Protein AF-A0A1Q5TUI7-F1 (afdb_monomer_lite)

Organism: NCBI:txid1873482

pLDDT: mean 91.59, std 5.65, range [63.94, 97.62]

Radius of gyration: 12.62 Å; chains: 1; bounding box: 22×35×30 Å

Structure (mmCIF, N/CA/C/O backbone):
data_AF-A0A1Q5TUI7-F1
#
_entry.id   AF-A0A1Q5TUI7-F1
#
loop_
_atom_site.group_PDB
_atom_site.id
_atom_site.type_symbol
_atom_site.label_atom_id
_atom_site.label_alt_id
_atom_site.label_comp_id
_atom_site.label_asym_id
_atom_site.label_entity_id
_atom_site.label_seq_id
_atom_site.pdbx_PDB_ins_code
_atom_site.Cartn_x
_atom_site.Cartn_y
_atom_site.Cartn_z
_atom_site.occupancy
_atom_site.B_iso_or_equiv
_atom_site.auth_seq_id
_atom_site.auth_comp_id
_atom_site.auth_asym_id
_atom_site.auth_atom_id
_atom_site.pdbx_PDB_model_num
ATOM 1 N N . MET A 1 1 ? 5.739 4.758 -10.505 1.00 78.00 1 MET A N 1
ATOM 2 C CA . MET A 1 1 ? 4.584 5.007 -9.615 1.00 78.00 1 MET A CA 1
ATOM 3 C C . MET A 1 1 ? 4.395 6.515 -9.498 1.00 78.00 1 MET A C 1
ATOM 5 O O . MET A 1 1 ? 5.311 7.183 -9.044 1.00 78.00 1 MET A O 1
ATOM 9 N N . LYS A 1 2 ? 3.296 7.081 -10.014 1.00 85.12 2 LYS A N 1
ATOM 10 C CA . LYS A 1 2 ? 3.054 8.539 -9.960 1.00 85.12 2 LYS A CA 1
ATOM 11 C C . LYS A 1 2 ? 2.371 8.902 -8.634 1.00 85.12 2 LYS A C 1
ATOM 13 O O . LYS A 1 2 ? 1.424 8.214 -8.266 1.00 85.12 2 LYS A O 1
ATOM 18 N N . GLY A 1 3 ? 2.838 9.953 -7.954 1.00 85.44 3 GLY A N 1
ATOM 19 C CA . GLY A 1 3 ? 2.322 10.409 -6.648 1.00 85.44 3 GLY A CA 1
ATOM 20 C C . GLY A 1 3 ? 2.959 9.738 -5.420 1.00 85.44 3 GLY A C 1
ATOM 21 O O . GLY A 1 3 ? 2.592 10.020 -4.291 1.00 85.44 3 GLY A O 1
ATOM 22 N N . THR A 1 4 ? 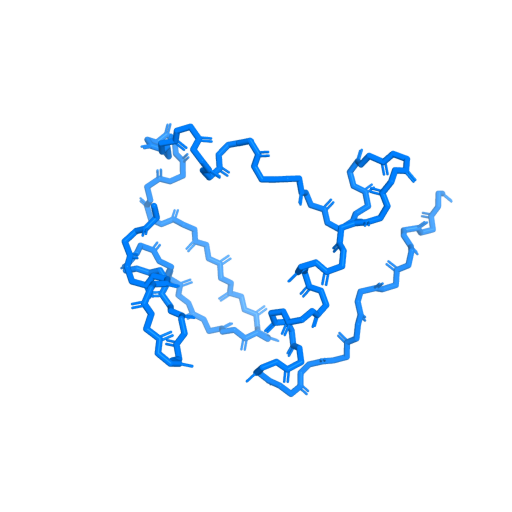3.927 8.832 -5.603 1.00 85.31 4 THR A N 1
ATOM 23 C CA . THR A 1 4 ? 4.629 8.177 -4.479 1.00 85.31 4 THR A CA 1
ATOM 24 C C . THR A 1 4 ? 5.968 8.830 -4.127 1.00 85.31 4 THR A C 1
ATOM 26 O O . THR A 1 4 ? 6.642 8.352 -3.226 1.00 85.31 4 THR A O 1
ATOM 29 N N . ASN A 1 5 ? 6.381 9.879 -4.846 1.00 88.62 5 ASN A N 1
ATOM 30 C CA . ASN A 1 5 ? 7.647 10.590 -4.624 1.00 88.62 5 ASN A CA 1
ATOM 31 C C . ASN A 1 5 ? 7.401 11.947 -3.946 1.00 88.62 5 ASN A C 1
ATOM 33 O O . ASN A 1 5 ? 7.787 12.992 -4.460 1.00 88.62 5 ASN A O 1
ATOM 37 N N . GLU A 1 6 ? 6.656 11.921 -2.843 1.00 89.38 6 GLU A N 1
ATOM 38 C CA . GLU A 1 6 ? 6.173 13.094 -2.110 1.00 89.38 6 GLU A CA 1
ATOM 39 C C . GLU A 1 6 ? 6.211 12.783 -0.602 1.00 89.38 6 GLU A C 1
ATOM 41 O O . GLU A 1 6 ? 6.178 11.602 -0.244 1.00 89.38 6 GLU A O 1
ATOM 46 N N . PRO A 1 7 ? 6.235 13.786 0.300 1.00 88.62 7 PRO A N 1
ATOM 47 C CA . PRO A 1 7 ? 6.285 13.545 1.748 1.00 88.62 7 PRO A CA 1
ATOM 48 C C . PRO A 1 7 ? 5.120 12.701 2.288 1.00 88.62 7 PRO A C 1
ATOM 50 O O . PRO A 1 7 ? 5.283 11.973 3.261 1.00 88.62 7 PRO A O 1
ATOM 53 N N . HIS A 1 8 ? 3.957 12.781 1.635 1.00 88.25 8 HIS A N 1
ATOM 54 C CA . HIS A 1 8 ? 2.773 11.973 1.929 1.00 88.25 8 HIS A CA 1
ATOM 55 C C . HIS A 1 8 ? 2.416 11.154 0.681 1.00 88.25 8 HIS A C 1
ATOM 57 O O . HIS A 1 8 ? 1.551 11.564 -0.095 1.00 88.25 8 HIS A O 1
ATOM 63 N N . PRO A 1 9 ? 3.112 10.032 0.432 1.00 89.88 9 PRO A N 1
ATOM 64 C CA . PRO A 1 9 ? 3.018 9.320 -0.834 1.00 89.88 9 PRO A CA 1
ATOM 65 C C . PRO A 1 9 ? 1.613 8.747 -1.042 1.00 89.88 9 PRO A C 1
ATOM 67 O O . PRO A 1 9 ? 1.142 7.916 -0.265 1.00 89.88 9 PRO A O 1
ATOM 70 N N . ARG A 1 10 ? 0.957 9.138 -2.137 1.00 91.50 10 ARG A N 1
ATOM 71 C CA . ARG A 1 10 ? -0.344 8.601 -2.545 1.00 91.50 10 ARG A CA 1
ATOM 72 C C . ARG A 1 10 ? -0.398 8.445 -4.059 1.00 91.50 10 ARG A C 1
ATOM 74 O O . ARG A 1 10 ? -0.361 9.411 -4.811 1.00 91.50 10 ARG A O 1
ATOM 81 N N . CYS A 1 11 ? -0.537 7.203 -4.523 1.00 92.81 11 CYS A N 1
ATOM 82 C CA . CYS A 1 11 ? -0.676 6.934 -5.952 1.00 92.81 11 CYS A CA 1
ATOM 83 C C . CYS A 1 11 ? -1.926 7.624 -6.519 1.00 92.81 11 CYS A C 1
ATOM 85 O O . CYS A 1 11 ? -3.024 7.441 -5.997 1.00 92.81 11 CYS A O 1
ATOM 87 N N . ILE A 1 12 ? -1.775 8.348 -7.632 1.00 94.44 12 ILE A N 1
ATOM 88 C CA . ILE A 1 12 ? -2.881 9.085 -8.274 1.00 94.44 12 ILE A CA 1
ATOM 89 C C . ILE A 1 12 ? -4.016 8.178 -8.782 1.00 94.44 12 ILE A C 1
ATOM 91 O O . ILE A 1 12 ? -5.130 8.640 -8.986 1.00 94.44 12 ILE A O 1
ATOM 95 N N . ASN A 1 13 ? -3.732 6.888 -8.987 1.00 96.25 13 ASN A N 1
ATOM 96 C CA . ASN A 1 13 ? -4.705 5.886 -9.432 1.00 96.25 13 ASN A CA 1
ATOM 97 C C . ASN A 1 13 ? -5.283 5.059 -8.269 1.00 96.25 13 ASN A C 1
ATOM 99 O O . ASN A 1 13 ? -5.954 4.055 -8.509 1.00 96.25 13 ASN A O 1
ATOM 103 N N . LEU A 1 14 ? -4.969 5.406 -7.015 1.00 95.31 14 LEU A N 1
ATOM 104 C CA . LEU A 1 14 ? -5.528 4.740 -5.842 1.00 95.31 14 LEU A CA 1
ATOM 105 C C . LEU A 1 14 ? -6.911 5.323 -5.532 1.00 95.31 14 LEU A C 1
ATOM 107 O O . LEU A 1 14 ? -7.036 6.466 -5.083 1.00 95.31 14 LEU A O 1
ATOM 111 N N . CYS A 1 15 ? -7.943 4.516 -5.744 1.00 97.50 15 CYS A N 1
ATOM 112 C CA . CYS A 1 15 ? -9.329 4.847 -5.441 1.00 97.50 15 CYS A CA 1
ATOM 113 C C . CYS A 1 15 ? -9.737 4.294 -4.073 1.00 97.50 15 CYS A C 1
ATOM 115 O O . CYS A 1 15 ? -9.214 3.273 -3.628 1.00 97.50 15 CYS A O 1
ATOM 117 N N . GLY A 1 16 ? -10.698 4.959 -3.430 1.00 96.88 16 GLY A N 1
ATOM 118 C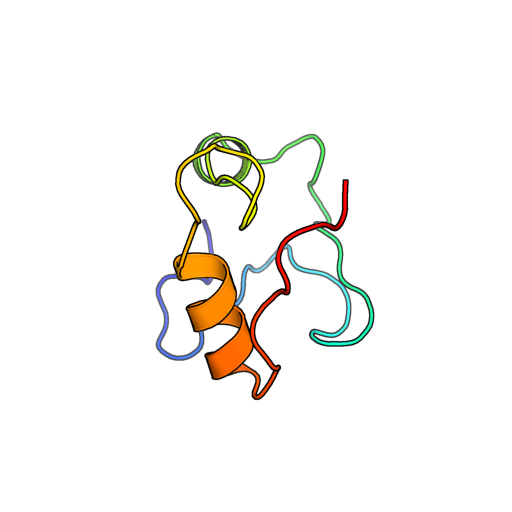 CA . GLY A 1 16 ? -11.235 4.562 -2.129 1.00 96.88 16 GLY A CA 1
ATOM 119 C C . GLY A 1 16 ? -10.483 5.143 -0.929 1.00 96.88 16 GLY A C 1
ATOM 120 O O . GLY A 1 16 ? -9.677 6.076 -1.047 1.00 96.88 16 GLY A O 1
ATOM 121 N N . GLU A 1 17 ? -10.775 4.579 0.241 1.00 95.94 17 GLU A N 1
ATOM 122 C CA . GLU A 1 17 ? -10.328 5.070 1.544 1.00 95.94 17 GLU A CA 1
ATOM 123 C C . GLU A 1 17 ? -9.394 4.061 2.221 1.00 95.94 17 GLU A C 1
ATOM 125 O O . GLU A 1 17 ? -9.749 2.901 2.453 1.00 95.94 17 GLU A O 1
ATOM 130 N N . ILE A 1 18 ? -8.181 4.517 2.544 1.00 94.62 18 ILE A N 1
ATOM 131 C CA . ILE A 1 18 ? -7.155 3.697 3.195 1.00 94.62 18 ILE A CA 1
ATOM 132 C C . ILE A 1 18 ? -7.639 3.297 4.590 1.00 94.62 18 ILE A C 1
ATOM 134 O O . ILE A 1 18 ? -8.184 4.114 5.322 1.00 94.62 18 ILE A O 1
ATOM 138 N N . GLY A 1 19 ? -7.458 2.024 4.943 1.00 94.06 19 GLY A N 1
ATOM 139 C CA . GLY A 1 19 ? -7.987 1.449 6.183 1.00 94.06 19 GLY A CA 1
ATOM 140 C C . GLY A 1 19 ? -9.431 0.950 6.082 1.00 94.06 19 GLY A C 1
ATOM 141 O O . GLY A 1 19 ? -9.885 0.274 6.999 1.00 94.06 19 GLY A O 1
ATOM 142 N N . LYS A 1 20 ? -10.130 1.215 4.968 1.00 95.75 20 LYS A N 1
ATOM 143 C CA . LYS A 1 20 ? -11.459 0.656 4.680 1.00 95.75 20 LYS A CA 1
ATOM 144 C C . LYS A 1 20 ? -11.425 -0.234 3.442 1.00 95.75 20 LYS A C 1
ATOM 146 O O . LYS A 1 20 ? -11.311 -1.448 3.553 1.00 95.75 20 LYS A O 1
ATOM 151 N N . SER A 1 21 ? -11.504 0.372 2.261 1.00 96.50 21 SER A N 1
ATOM 152 C CA . SER A 1 21 ? -11.520 -0.324 0.977 1.00 96.50 21 SER A CA 1
ATOM 153 C C . SER A 1 21 ? -10.865 0.553 -0.077 1.00 96.50 21 SER A C 1
ATOM 155 O O . SER A 1 21 ? -11.231 1.721 -0.241 1.00 96.50 21 SER A O 1
ATOM 157 N N . VAL A 1 22 ? -9.882 -0.015 -0.772 1.00 95.62 22 VAL A N 1
ATOM 158 C CA . VAL A 1 22 ? -9.129 0.654 -1.831 1.00 95.62 22 VAL A CA 1
ATOM 159 C C . VAL A 1 22 ? -8.966 -0.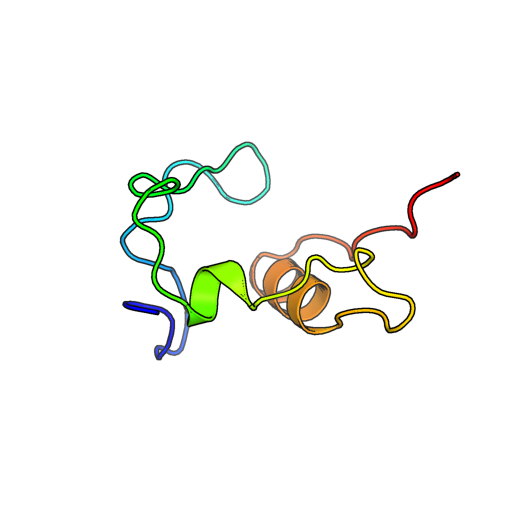259 -3.035 1.00 95.62 22 VAL A C 1
ATOM 161 O O . VAL A 1 22 ? -8.921 -1.481 -2.906 1.00 95.62 22 VAL A O 1
ATOM 164 N N . SER A 1 23 ? -8.830 0.340 -4.211 1.00 96.69 23 SER A N 1
ATOM 165 C CA . SER A 1 23 ? -8.535 -0.369 -5.455 1.00 96.69 23 SER A CA 1
ATOM 166 C C . SER A 1 23 ? -7.723 0.516 -6.398 1.00 96.69 23 SER A C 1
ATOM 168 O O . SER A 1 23 ? -7.668 1.738 -6.249 1.00 96.69 23 SER A O 1
ATOM 170 N N . CYS A 1 24 ? -7.040 -0.099 -7.362 1.00 95.94 24 CYS A N 1
ATOM 171 C CA . CYS A 1 24 ? -6.344 0.638 -8.410 1.00 95.94 24 CYS A CA 1
ATOM 172 C C . CYS A 1 24 ? -7.284 0.832 -9.604 1.00 95.94 24 CYS A C 1
ATOM 174 O O . CYS A 1 24 ? -7.735 -0.157 -10.178 1.00 95.94 24 CYS A O 1
ATOM 176 N N . SER A 1 25 ? -7.528 2.075 -10.025 1.00 97.62 25 SER A N 1
ATOM 177 C CA . SER A 1 25 ? -8.389 2.378 -11.185 1.00 97.62 25 SER A CA 1
ATOM 178 C C . SER A 1 25 ? -7.847 1.863 -12.520 1.00 97.62 25 SER A C 1
ATOM 180 O O . SER A 1 25 ? -8.589 1.771 -13.492 1.00 97.62 25 SER A O 1
ATOM 182 N N . ILE A 1 26 ? -6.556 1.527 -12.577 1.00 96.50 26 ILE A N 1
ATOM 183 C CA . ILE A 1 26 ? -5.870 1.032 -13.774 1.00 96.50 26 ILE A CA 1
ATOM 184 C C . ILE A 1 26 ? -5.286 -0.369 -13.562 1.00 96.50 26 ILE A C 1
ATOM 186 O O . ILE A 1 26 ? -4.241 -0.674 -14.127 1.00 96.50 26 ILE A O 1
ATOM 190 N N . TYR A 1 27 ? -5.901 -1.201 -12.713 1.00 95.12 27 TYR A N 1
ATOM 191 C CA . TYR A 1 27 ? -5.343 -2.488 -12.266 1.00 95.12 27 TYR A CA 1
ATOM 192 C C . TYR A 1 27 ? -4.763 -3.348 -13.408 1.00 95.12 27 TYR A C 1
ATOM 194 O O . TYR A 1 27 ? -3.609 -3.783 -13.327 1.00 95.12 27 TYR A O 1
ATOM 202 N N . ASP A 1 28 ? -5.503 -3.506 -14.506 1.00 96.88 28 ASP A N 1
ATOM 203 C CA . ASP A 1 28 ? -5.066 -4.293 -15.669 1.00 96.88 28 ASP A CA 1
ATOM 204 C C . ASP A 1 28 ? -3.918 -3.624 -16.444 1.00 96.88 28 ASP A C 1
ATOM 206 O O . ASP A 1 28 ? -3.019 -4.284 -16.964 1.00 96.88 28 ASP A O 1
ATOM 210 N N . ASN A 1 29 ? -3.877 -2.291 -16.434 1.00 95.81 29 ASN A N 1
ATOM 211 C CA . ASN A 1 29 ? -2.882 -1.461 -17.117 1.00 95.81 29 ASN A CA 1
ATOM 212 C C . ASN A 1 29 ? -1.730 -1.017 -16.198 1.00 95.81 29 ASN A C 1
ATOM 214 O O . ASN A 1 29 ? -1.007 -0.066 -16.508 1.00 95.81 29 ASN A O 1
ATOM 218 N N . ARG A 1 30 ? -1.548 -1.667 -15.040 1.00 94.50 30 ARG A N 1
ATOM 219 C CA . ARG A 1 30 ? -0.478 -1.313 -14.099 1.00 94.50 30 ARG A CA 1
ATOM 220 C C . ARG A 1 30 ? 0.905 -1.460 -14.749 1.00 94.50 30 ARG A C 1
ATOM 222 O O . ARG A 1 30 ? 1.170 -2.508 -15.344 1.00 94.50 30 ARG A O 1
ATOM 229 N N . PRO A 1 31 ? 1.802 -0.467 -14.590 1.00 92.81 31 PRO A N 1
ATOM 230 C CA . PRO A 1 31 ? 3.174 -0.559 -15.079 1.00 92.81 31 PRO A CA 1
ATOM 231 C C . PRO A 1 31 ? 3.979 -1.576 -14.260 1.00 92.81 31 PRO A C 1
ATOM 233 O O . PRO A 1 31 ? 3.589 -1.910 -13.136 1.00 92.81 31 PRO A O 1
ATOM 236 N N . SER A 1 32 ? 5.125 -2.016 -14.788 1.00 94.12 32 SER A N 1
ATOM 237 C CA . SER A 1 32 ? 5.953 -3.053 -14.156 1.00 94.12 32 SER A CA 1
ATOM 238 C C . SER A 1 32 ? 6.285 -2.794 -12.679 1.00 94.12 32 SER A C 1
ATOM 240 O O . SER A 1 32 ? 6.060 -3.713 -11.898 1.00 94.12 32 SER A O 1
ATOM 242 N N . PRO A 1 33 ? 6.597 -1.564 -12.204 1.00 90.94 33 PRO A N 1
ATOM 243 C CA . PRO A 1 33 ? 6.915 -1.367 -10.788 1.00 90.94 33 PRO A CA 1
ATOM 244 C C . PRO A 1 33 ? 5.744 -1.658 -9.840 1.00 90.94 33 PRO A C 1
ATOM 246 O O . PRO A 1 33 ? 5.956 -1.940 -8.671 1.00 90.94 33 PRO A O 1
ATOM 249 N N . CYS A 1 34 ? 4.496 -1.553 -10.314 1.00 91.75 34 CYS A N 1
ATOM 250 C CA . CYS A 1 34 ? 3.320 -1.917 -9.520 1.00 91.75 34 CYS A CA 1
ATOM 251 C C . CYS A 1 34 ? 3.013 -3.419 -9.578 1.00 91.75 34 CYS A C 1
ATOM 253 O O . CYS A 1 34 ? 2.306 -3.907 -8.704 1.00 91.75 34 CYS A O 1
ATOM 255 N N . ARG A 1 35 ? 3.462 -4.120 -10.628 1.00 92.38 35 ARG A N 1
ATOM 256 C CA . ARG A 1 35 ? 3.292 -5.573 -10.793 1.00 92.38 35 ARG A CA 1
ATOM 257 C C . ARG A 1 35 ? 4.377 -6.356 -10.059 1.00 92.38 35 ARG A C 1
ATOM 259 O O . ARG A 1 35 ? 4.110 -7.436 -9.566 1.00 92.38 35 ARG A O 1
ATOM 266 N N . GLU A 1 36 ? 5.576 -5.792 -10.007 1.00 92.62 36 GLU A N 1
ATOM 267 C CA . GLU A 1 36 ? 6.762 -6.376 -9.377 1.00 92.62 36 GLU A CA 1
ATOM 268 C C . GLU A 1 36 ? 6.838 -6.081 -7.874 1.00 92.62 36 GLU A C 1
ATOM 270 O O . GLU A 1 36 ? 7.748 -6.559 -7.211 1.00 92.62 36 GLU A O 1
ATOM 275 N N . PHE A 1 37 ? 5.920 -5.275 -7.327 1.00 90.94 37 PHE A N 1
ATOM 276 C CA . PHE A 1 37 ? 5.871 -4.993 -5.895 1.00 90.94 37 PHE A CA 1
ATOM 277 C C . PHE A 1 37 ? 5.185 -6.156 -5.161 1.00 90.94 37 PHE A C 1
ATOM 279 O O . PHE A 1 37 ? 3.969 -6.304 -5.322 1.00 90.94 37 PHE A O 1
ATOM 286 N N . PRO A 1 38 ? 5.909 -6.943 -4.344 1.00 92.38 38 PRO A N 1
ATOM 287 C CA . PRO A 1 38 ? 5.325 -8.091 -3.671 1.00 92.38 38 PRO A CA 1
ATOM 288 C C . PRO A 1 38 ? 4.425 -7.647 -2.517 1.00 92.38 38 PRO A C 1
ATOM 290 O O . PRO A 1 38 ? 4.736 -6.692 -1.793 1.00 92.38 38 PRO A O 1
ATOM 293 N N . GLN A 1 39 ? 3.315 -8.342 -2.295 1.00 92.06 39 GLN A N 1
ATOM 294 C CA . GLN A 1 39 ? 2.537 -8.160 -1.070 1.00 92.06 39 GLN A CA 1
ATOM 295 C C . GLN A 1 39 ? 3.348 -8.636 0.152 1.00 92.06 39 GLN A C 1
ATOM 297 O O . GLN A 1 39 ? 4.191 -9.519 0.043 1.00 92.06 39 GLN A O 1
ATOM 302 N N . ALA A 1 40 ? 3.057 -8.070 1.330 1.00 92.44 40 ALA A N 1
ATOM 303 C CA . ALA A 1 40 ? 3.701 -8.343 2.622 1.00 92.44 40 ALA A CA 1
ATOM 304 C C . ALA A 1 40 ? 4.172 -9.793 2.857 1.00 92.44 40 ALA A C 1
ATOM 306 O O . ALA A 1 40 ? 5.267 -9.993 3.363 1.00 92.44 40 ALA A O 1
ATOM 307 N N . TRP A 1 41 ? 3.361 -10.783 2.485 1.00 91.25 41 TRP A N 1
ATOM 308 C CA . TRP A 1 41 ? 3.615 -12.209 2.720 1.00 91.25 41 TRP A CA 1
ATOM 309 C C . TRP A 1 41 ? 3.449 -13.049 1.443 1.00 91.25 41 TRP A C 1
ATOM 311 O O . TRP A 1 41 ? 3.037 -14.202 1.512 1.00 91.25 41 TRP A O 1
ATOM 321 N N . GLU A 1 42 ? 3.661 -12.446 0.271 1.00 90.31 42 GLU A N 1
ATOM 322 C CA . GLU A 1 42 ? 3.578 -13.151 -1.019 1.00 90.31 42 GLU A CA 1
ATOM 323 C C . GLU A 1 42 ? 4.789 -14.053 -1.269 1.00 90.31 42 GLU A C 1
ATOM 325 O O . GLU A 1 42 ? 4.666 -15.110 -1.884 1.00 90.31 42 GLU A O 1
ATOM 330 N N . THR A 1 43 ? 5.948 -13.636 -0.770 1.00 86.62 43 THR A N 1
ATOM 331 C CA . THR A 1 43 ? 7.218 -14.356 -0.854 1.00 86.62 43 THR A CA 1
ATOM 332 C C . THR A 1 43 ? 7.643 -14.873 0.520 1.00 86.62 43 THR A C 1
ATOM 334 O O . THR A 1 43 ? 7.109 -14.440 1.542 1.00 86.62 43 THR A O 1
ATOM 337 N N . ASP A 1 44 ? 8.629 -15.776 0.553 1.00 82.56 44 ASP A N 1
ATOM 338 C CA . ASP A 1 44 ? 9.232 -16.248 1.811 1.00 82.56 44 ASP A CA 1
ATOM 339 C C . ASP A 1 44 ? 9.873 -15.099 2.610 1.00 82.56 44 ASP A C 1
ATOM 341 O O . ASP A 1 44 ? 9.834 -15.095 3.843 1.00 82.56 44 ASP A O 1
ATOM 345 N N . ASP A 1 45 ? 10.391 -14.090 1.905 1.00 86.62 45 ASP A N 1
ATOM 346 C CA . ASP A 1 45 ? 10.860 -12.841 2.494 1.00 86.62 45 ASP A CA 1
ATOM 347 C C . ASP A 1 45 ? 9.691 -11.877 2.723 1.00 86.62 45 ASP A C 1
ATOM 349 O O . ASP A 1 45 ? 8.970 -11.498 1.797 1.00 86.62 45 ASP A O 1
ATOM 353 N N . TYR A 1 46 ? 9.520 -11.460 3.976 1.00 90.88 46 TYR A N 1
ATOM 354 C CA . TYR A 1 46 ? 8.493 -10.512 4.388 1.00 90.88 46 TYR A CA 1
ATOM 355 C C . TYR A 1 46 ? 8.762 -9.099 3.836 1.00 90.88 46 TYR A C 1
ATOM 357 O O . TYR A 1 46 ? 9.829 -8.524 4.067 1.00 90.88 46 TYR A O 1
ATOM 365 N N . ASN A 1 47 ? 7.778 -8.494 3.159 1.00 93.81 47 ASN A N 1
ATOM 366 C CA . ASN A 1 47 ? 7.904 -7.127 2.642 1.00 93.81 47 ASN A CA 1
ATOM 367 C C . ASN A 1 47 ? 7.510 -6.066 3.689 1.00 93.81 47 ASN A C 1
ATOM 369 O O . ASN A 1 47 ? 6.357 -5.622 3.759 1.00 93.81 47 ASN A O 1
ATOM 373 N N . GLU A 1 48 ? 8.507 -5.569 4.425 1.00 93.75 48 GLU A N 1
ATOM 374 C CA . GLU A 1 48 ? 8.373 -4.495 5.427 1.00 93.75 48 GLU A CA 1
ATOM 375 C C . GLU A 1 48 ? 7.828 -3.165 4.876 1.00 93.75 48 GLU A C 1
ATOM 377 O O . GLU A 1 48 ? 7.303 -2.333 5.626 1.00 93.75 48 GLU A O 1
ATOM 382 N N . SER A 1 49 ? 7.892 -2.945 3.555 1.00 92.44 49 SER A N 1
ATOM 383 C CA . SER A 1 49 ? 7.346 -1.723 2.956 1.00 92.44 49 SER A CA 1
ATOM 384 C C . SER A 1 49 ? 5.830 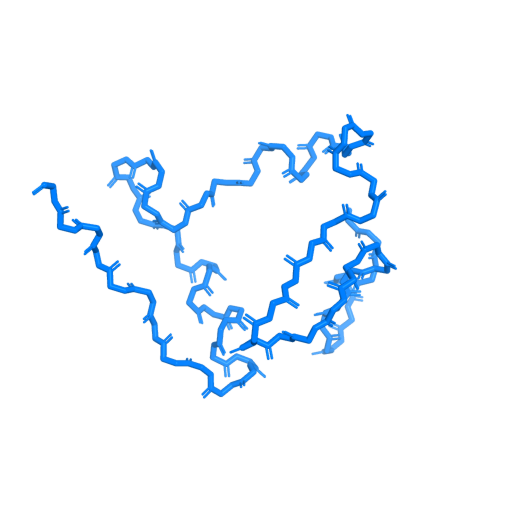-1.632 3.116 1.00 92.44 49 SER A C 1
ATOM 386 O O . SER A 1 49 ? 5.304 -0.518 3.195 1.00 92.44 49 SER A O 1
ATOM 388 N N . CYS A 1 50 ? 5.127 -2.766 3.208 1.00 93.25 50 CYS A N 1
ATOM 389 C CA . CYS A 1 50 ? 3.696 -2.781 3.493 1.00 93.25 50 CYS A CA 1
ATOM 390 C C . CYS A 1 50 ? 3.387 -2.240 4.896 1.00 93.25 50 CYS A C 1
ATOM 392 O O . CYS A 1 50 ? 2.484 -1.412 5.035 1.00 93.25 50 CYS A O 1
ATOM 394 N N . ASP A 1 51 ? 4.147 -2.639 5.916 1.00 94.56 51 ASP A N 1
ATOM 395 C CA . ASP A 1 51 ? 3.945 -2.150 7.285 1.00 94.56 51 ASP A CA 1
ATOM 396 C C . ASP A 1 51 ? 4.322 -0.683 7.428 1.00 94.56 51 ASP A C 1
ATOM 398 O O . ASP A 1 51 ? 3.570 0.084 8.028 1.00 94.56 51 ASP A O 1
ATOM 402 N N . ARG A 1 52 ? 5.419 -0.249 6.800 1.00 93.00 52 ARG A N 1
ATOM 403 C CA . ARG A 1 52 ? 5.780 1.174 6.759 1.00 93.00 52 ARG A CA 1
ATOM 404 C C . ARG A 1 52 ? 4.673 2.022 6.128 1.00 93.00 52 ARG A C 1
ATOM 406 O O . ARG A 1 52 ? 4.334 3.079 6.658 1.00 93.00 52 ARG A O 1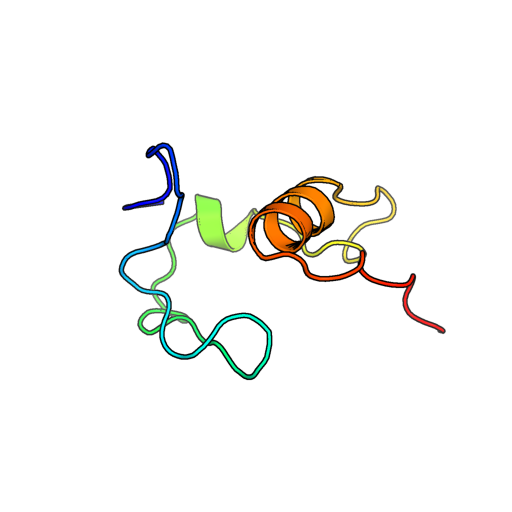
ATOM 413 N N . ALA A 1 53 ? 4.086 1.558 5.022 1.00 92.81 53 ALA A N 1
ATOM 414 C CA . ALA A 1 53 ? 2.961 2.243 4.391 1.00 92.81 53 ALA A CA 1
ATOM 415 C C . ALA A 1 53 ? 1.739 2.293 5.320 1.00 92.81 53 ALA A C 1
ATOM 417 O O . ALA A 1 53 ? 1.093 3.330 5.421 1.00 92.81 53 ALA A O 1
ATOM 418 N N . ARG A 1 54 ? 1.437 1.208 6.039 1.00 94.88 54 ARG A N 1
ATOM 419 C CA . ARG A 1 54 ? 0.329 1.158 7.007 1.00 94.88 54 ARG A CA 1
ATOM 420 C C . ARG A 1 54 ? 0.553 2.088 8.198 1.00 94.88 54 ARG A C 1
ATOM 422 O O . ARG A 1 54 ? -0.363 2.829 8.553 1.00 94.88 54 ARG A O 1
ATOM 429 N N . ALA A 1 55 ? 1.766 2.122 8.741 1.00 95.25 55 ALA A N 1
ATOM 430 C CA . ALA A 1 55 ? 2.143 2.997 9.846 1.00 95.25 55 ALA A CA 1
ATOM 431 C C . ALA A 1 55 ? 1.990 4.485 9.489 1.00 95.25 55 ALA A C 1
ATOM 433 O O . ALA A 1 55 ? 1.506 5.259 10.312 1.00 95.25 55 ALA A O 1
ATOM 434 N N . ALA A 1 56 ? 2.299 4.878 8.246 1.00 93.31 56 ALA A N 1
ATOM 435 C CA . ALA A 1 56 ? 2.084 6.246 7.759 1.00 93.31 56 ALA A CA 1
ATOM 436 C C . ALA A 1 56 ? 0.604 6.687 7.789 1.00 93.31 56 ALA A C 1
ATOM 438 O O . ALA A 1 56 ? 0.317 7.882 7.811 1.00 93.31 56 ALA A O 1
ATOM 439 N N . TYR A 1 57 ? -0.330 5.731 7.825 1.00 94.00 57 TYR A N 1
ATOM 440 C CA . TYR A 1 57 ? -1.770 5.963 7.971 1.00 94.00 57 TYR A CA 1
ATOM 441 C C . TYR A 1 57 ? -2.316 5.547 9.350 1.00 94.00 57 TYR A C 1
ATOM 443 O O . TYR A 1 57 ? -3.529 5.454 9.521 1.00 94.00 57 TYR A O 1
ATOM 451 N N . GLY A 1 58 ? -1.448 5.280 10.334 1.00 95.88 58 GLY A N 1
ATOM 452 C CA . GLY A 1 58 ? -1.851 4.883 11.689 1.00 95.88 58 GLY A CA 1
ATOM 453 C C . GLY A 1 58 ? -2.483 3.489 11.782 1.00 95.88 58 GLY A C 1
ATOM 454 O O . GLY A 1 58 ? -3.197 3.200 12.740 1.00 95.88 58 GLY A O 1
ATOM 455 N N . LEU A 1 59 ? -2.253 2.627 10.789 1.00 96.31 59 LEU A N 1
ATOM 456 C CA . LEU A 1 59 ? -2.786 1.266 10.754 1.00 96.31 59 LEU A CA 1
ATOM 457 C C . LEU A 1 59 ? -1.792 0.268 11.375 1.00 96.31 59 LEU A C 1
ATOM 459 O O . LEU A 1 59 ? -0.583 0.420 11.186 1.00 96.31 59 LEU A O 1
ATOM 463 N N . PRO A 1 60 ? -2.274 -0.788 12.063 1.00 95.81 60 PRO A N 1
ATOM 464 C CA . PRO A 1 60 ? -1.407 -1.817 12.639 1.00 95.81 60 PRO A CA 1
ATOM 465 C C . PRO A 1 60 ? -0.704 -2.630 11.541 1.00 95.81 60 PRO A C 1
ATOM 467 O O . PRO A 1 60 ? -1.242 -2.702 10.435 1.00 95.81 60 PRO A O 1
ATOM 470 N N . PRO A 1 61 ? 0.433 -3.286 11.819 1.00 93.81 61 PRO A N 1
ATOM 471 C CA . PRO A 1 61 ? 1.124 -4.147 10.855 1.00 93.81 61 PRO A CA 1
ATOM 472 C C . PRO A 1 61 ? 0.242 -5.301 10.346 1.00 93.81 61 PRO A C 1
ATOM 474 O O . PRO A 1 61 ? -0.747 -5.671 10.990 1.00 93.81 61 PRO A O 1
ATOM 477 N N . LEU A 1 62 ? 0.566 -5.859 9.176 1.00 90.19 62 LEU A N 1
ATOM 478 C CA . LEU A 1 62 ? -0.167 -7.014 8.643 1.00 90.19 62 LEU A CA 1
ATOM 479 C C . LEU A 1 62 ? 0.245 -8.305 9.365 1.00 90.19 62 LEU A C 1
ATOM 481 O O . LEU A 1 62 ? 1.428 -8.651 9.352 1.00 90.19 62 LEU A O 1
ATOM 485 N N . PRO A 1 63 ? -0.708 -9.071 9.932 1.00 89.56 63 PRO A N 1
ATOM 486 C CA . PRO A 1 63 ? -0.387 -10.362 10.522 1.00 89.56 63 PRO A CA 1
ATOM 487 C C . PRO A 1 63 ? 0.090 -11.331 9.438 1.00 89.56 63 PRO A C 1
ATOM 489 O O . PRO A 1 63 ? -0.345 -11.250 8.285 1.00 89.56 63 PRO A O 1
ATOM 492 N N . LYS A 1 64 ? 0.953 -12.276 9.820 1.00 87.31 64 LYS A N 1
ATOM 493 C CA . LYS A 1 64 ? 1.298 -13.399 8.949 1.00 87.31 64 LYS A CA 1
ATOM 494 C C . LYS A 1 64 ? 0.013 -14.166 8.600 1.00 87.31 64 LYS A C 1
ATOM 496 O O . LYS A 1 64 ? -0.745 -14.470 9.527 1.00 87.31 64 LYS A O 1
ATOM 501 N N . PRO A 1 65 ? -0.260 -14.457 7.312 1.00 83.00 65 PRO A N 1
ATOM 502 C CA . PRO A 1 65 ? -1.395 -15.274 6.921 1.00 83.00 65 PRO A CA 1
ATOM 503 C C . PRO A 1 65 ? -1.361 -16.583 7.700 1.00 83.00 65 PRO A C 1
ATOM 505 O O . PRO A 1 65 ? -0.320 -17.236 7.784 1.00 83.00 65 PRO A O 1
ATOM 508 N N . GLN A 1 66 ? -2.488 -16.933 8.307 1.00 74.31 66 GLN A N 1
ATOM 509 C CA . GLN A 1 66 ? -2.663 -18.247 8.903 1.00 74.31 66 GLN A CA 1
ATOM 510 C C . GLN A 1 66 ? -2.953 -19.194 7.738 1.00 74.31 66 GLN A C 1
ATOM 512 O O . GLN A 1 66 ? -3.945 -18.993 7.039 1.00 74.31 66 GLN A O 1
ATOM 517 N N . THR A 1 67 ? -2.022 -20.109 7.462 1.00 63.94 67 THR A N 1
ATOM 518 C CA . THR A 1 67 ? -2.186 -21.174 6.462 1.00 63.94 67 THR A CA 1
ATOM 519 C C . THR A 1 67 ? -3.412 -22.025 6.765 1.00 63.94 67 THR A C 1
ATOM 521 O O . THR A 1 67 ? -3.633 -22.318 7.962 1.00 63.94 67 THR A O 1
#

InterPro domains:
  IPR005358 Putative zinc- or iron-chelating domain containing protein [PF03692] (10-50)

Foldseek 3Di:
DPQQPDPLRDDPQWDDDPPPDIDGVCVVVDDPVVVVDDAQANDPDGDCVQQVNCVSVVHHGDDHDDD

Sequence (67 aa):
MKGTNEPHPRCINLCGEIGKSVSCSIYDNRPSPCREFPQAWETD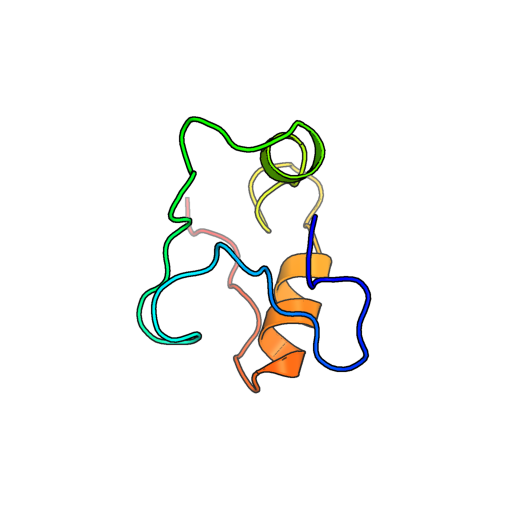DYNESCDRARAAYGLPPLPKPQT

Secondary structure (DSSP, 8-state):
-TT-SSSS---TTEEEETTTEEEETTGGG--HHHHS---TTTSSS--HHHHHHHHTTTPPPPPPP--